Protein AF-A0A552QAW9-F1 (afdb_monomer_lite)

Structure (mmCIF, N/CA/C/O backbone):
data_AF-A0A552QAW9-F1
#
_entry.id   AF-A0A552QAW9-F1
#
loop_
_atom_site.group_PDB
_atom_site.id
_atom_site.type_symbol
_atom_site.label_atom_id
_atom_site.label_alt_id
_atom_site.label_comp_id
_atom_site.label_asym_id
_atom_site.label_entity_id
_atom_site.label_seq_id
_atom_site.pdbx_PDB_ins_code
_atom_site.Cartn_x
_atom_site.Cartn_y
_atom_site.Cartn_z
_atom_site.occupancy
_atom_site.B_iso_or_equiv
_atom_site.auth_seq_id
_atom_site.auth_comp_id
_atom_site.auth_asym_id
_atom_site.auth_atom_id
_atom_site.pdbx_PDB_model_num
ATOM 1 N N . MET A 1 1 ? 21.504 24.696 -14.531 1.00 35.28 1 MET A N 1
ATOM 2 C CA . MET A 1 1 ? 20.948 23.379 -14.147 1.00 35.28 1 MET A CA 1
ATOM 3 C C . MET A 1 1 ? 19.458 23.562 -13.913 1.00 35.28 1 MET A C 1
ATOM 5 O O . MET A 1 1 ? 19.106 24.432 -13.133 1.00 35.28 1 MET A O 1
ATOM 9 N N . ARG A 1 2 ? 18.588 22.853 -14.645 1.00 41.28 2 ARG A N 1
ATOM 10 C CA . ARG A 1 2 ? 17.136 22.888 -14.403 1.00 41.28 2 ARG A CA 1
ATOM 11 C C . ARG A 1 2 ? 16.834 21.976 -13.220 1.00 41.28 2 ARG A C 1
ATOM 13 O O . ARG A 1 2 ? 17.064 20.774 -13.314 1.0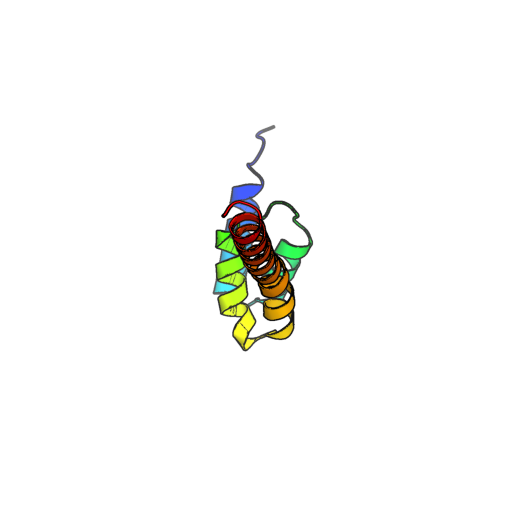0 41.28 2 ARG A O 1
ATOM 20 N N . GLU A 1 3 ? 16.337 22.555 -12.139 1.00 45.84 3 GLU A N 1
ATOM 21 C CA . GLU A 1 3 ? 15.761 21.817 -11.021 1.00 45.84 3 GLU A CA 1
ATOM 22 C C . GLU A 1 3 ? 14.522 21.072 -11.531 1.00 45.84 3 GLU A C 1
ATOM 24 O O . GLU A 1 3 ? 13.488 21.668 -11.834 1.00 45.84 3 GLU A O 1
ATOM 29 N N . PHE A 1 4 ? 14.651 19.761 -11.733 1.00 41.75 4 PHE A N 1
ATOM 30 C CA . PHE A 1 4 ? 13.514 18.918 -12.068 1.00 41.75 4 PHE A CA 1
ATOM 31 C C . PHE A 1 4 ? 12.743 18.641 -10.783 1.00 41.75 4 PHE A C 1
ATOM 33 O O . PHE A 1 4 ? 13.224 17.952 -9.889 1.00 41.75 4 PHE A O 1
ATOM 40 N N . SER A 1 5 ? 11.535 19.191 -10.718 1.00 49.19 5 SER A N 1
ATOM 41 C CA . SER A 1 5 ? 10.504 18.922 -9.718 1.00 49.19 5 SER A CA 1
ATOM 42 C C . SER A 1 5 ? 10.453 17.435 -9.326 1.00 49.19 5 SER A C 1
ATOM 44 O O . SER A 1 5 ? 9.863 16.623 -10.045 1.00 49.19 5 SER A O 1
ATOM 46 N N . GLY A 1 6 ? 11.047 17.066 -8.187 1.00 52.06 6 GLY A N 1
ATOM 47 C CA . GLY A 1 6 ? 11.112 15.674 -7.715 1.00 52.06 6 GLY A CA 1
ATOM 48 C C . GLY A 1 6 ? 9.740 14.998 -7.553 1.00 52.06 6 GLY A C 1
ATOM 49 O O . GLY A 1 6 ? 9.637 13.776 -7.665 1.00 52.06 6 GLY A O 1
ATOM 50 N N . GLY A 1 7 ? 8.670 15.789 -7.396 1.00 53.94 7 GLY A N 1
ATOM 51 C CA . GLY A 1 7 ? 7.285 15.310 -7.314 1.00 53.94 7 GLY A CA 1
ATOM 52 C C . GLY A 1 7 ? 6.765 14.652 -8.599 1.00 53.94 7 GLY A C 1
ATOM 53 O O . GLY A 1 7 ? 6.255 13.539 -8.533 1.00 53.94 7 GLY A O 1
ATOM 54 N N . ARG A 1 8 ? 6.971 15.265 -9.778 1.00 59.41 8 ARG A N 1
ATOM 55 C CA . ARG A 1 8 ? 6.525 14.678 -11.066 1.00 59.41 8 ARG A CA 1
ATOM 56 C C . ARG A 1 8 ? 7.290 13.411 -11.444 1.00 59.41 8 ARG A C 1
ATOM 58 O O . ARG A 1 8 ? 6.740 12.544 -12.108 1.00 59.41 8 ARG A O 1
ATOM 65 N N . SER A 1 9 ? 8.558 13.310 -11.041 1.00 75.50 9 SER A N 1
ATOM 66 C CA . SER A 1 9 ? 9.392 12.136 -11.338 1.00 75.50 9 SER A CA 1
ATOM 67 C C . SER A 1 9 ? 8.980 10.916 -10.509 1.00 75.50 9 SER A C 1
ATOM 69 O O . SER A 1 9 ? 8.990 9.795 -11.008 1.00 75.50 9 SER A O 1
ATOM 71 N N . THR A 1 10 ? 8.578 11.129 -9.254 1.00 80.56 10 THR A N 1
ATOM 72 C CA . THR A 1 10 ? 8.139 10.044 -8.361 1.00 80.56 10 THR A CA 1
ATOM 73 C C . THR A 1 10 ? 6.779 9.494 -8.781 1.00 80.56 10 THR A C 1
ATOM 75 O O . THR A 1 10 ? 6.617 8.283 -8.889 1.00 80.56 10 THR A O 1
ATOM 78 N N . GLU A 1 11 ? 5.829 10.380 -9.082 1.00 83.69 11 GLU A N 1
ATOM 79 C CA . GLU A 1 11 ? 4.501 10.012 -9.582 1.00 83.69 11 GLU A CA 1
ATOM 80 C C . GLU A 1 11 ? 4.583 9.197 -10.877 1.00 83.69 11 GLU A C 1
ATOM 82 O O . GLU A 1 11 ? 4.066 8.086 -10.930 1.00 83.69 11 GLU A O 1
ATOM 87 N N . ALA A 1 12 ? 5.348 9.671 -11.867 1.00 85.50 12 ALA A N 1
ATOM 88 C CA . ALA A 1 12 ? 5.523 8.953 -13.128 1.00 85.50 12 ALA A CA 1
ATOM 89 C C . ALA A 1 12 ? 6.153 7.559 -12.945 1.00 85.50 12 ALA A C 1
ATOM 91 O O . ALA A 1 12 ? 5.786 6.617 -13.641 1.00 85.50 12 ALA A O 1
ATOM 92 N N . LYS A 1 13 ? 7.092 7.399 -12.001 1.00 86.25 13 LYS A N 1
ATOM 93 C CA . LYS A 1 13 ? 7.675 6.084 -11.682 1.00 86.25 13 LYS A CA 1
ATOM 94 C C . LYS A 1 13 ? 6.652 5.141 -11.060 1.00 86.25 13 LYS A C 1
ATOM 96 O O . LYS A 1 13 ? 6.591 3.981 -11.451 1.00 86.25 13 LYS A O 1
ATOM 101 N N . ILE A 1 14 ? 5.858 5.637 -10.111 1.00 87.31 14 ILE A N 1
ATOM 102 C CA . ILE A 1 14 ? 4.779 4.863 -9.490 1.00 87.31 14 ILE A CA 1
ATOM 103 C C . ILE A 1 14 ? 3.767 4.435 -10.557 1.00 87.31 14 ILE A C 1
ATOM 105 O O . ILE A 1 14 ? 3.372 3.275 -10.574 1.00 87.31 14 ILE A O 1
ATOM 109 N N . ASP A 1 15 ? 3.401 5.327 -11.478 1.00 88.31 15 ASP A N 1
ATOM 110 C CA . ASP A 1 15 ? 2.474 5.011 -12.568 1.00 88.31 15 ASP A CA 1
ATOM 111 C C . ASP A 1 15 ? 2.983 3.877 -13.459 1.00 88.31 15 ASP A C 1
ATOM 113 O O . ASP A 1 15 ? 2.229 2.948 -13.748 1.00 88.31 15 ASP A O 1
ATOM 117 N N . VAL A 1 16 ? 4.261 3.915 -13.851 1.00 89.88 16 VAL A N 1
ATOM 118 C CA . VAL A 1 16 ? 4.884 2.839 -14.638 1.00 89.88 16 VAL A CA 1
ATOM 119 C C . VAL A 1 16 ? 4.867 1.525 -13.862 1.00 89.88 16 VAL A C 1
ATOM 121 O O . VAL A 1 16 ? 4.420 0.513 -14.394 1.00 89.88 16 VAL A O 1
ATOM 124 N N . PHE A 1 17 ? 5.274 1.532 -12.591 1.00 91.44 17 PHE A N 1
ATOM 125 C CA . PHE A 1 17 ? 5.294 0.315 -11.779 1.00 91.44 17 PHE A CA 1
ATOM 126 C C . PHE A 1 17 ? 3.903 -0.276 -11.557 1.00 91.44 17 PHE A C 1
ATOM 128 O O . PHE A 1 17 ? 3.737 -1.488 -11.649 1.00 91.44 17 PHE A O 1
ATOM 135 N N . LEU A 1 18 ? 2.886 0.552 -11.320 1.00 90.12 18 LEU A N 1
ATOM 136 C CA . LEU A 1 18 ? 1.511 0.071 -11.199 1.00 90.12 18 LEU A CA 1
ATOM 137 C C . LEU A 1 18 ? 0.982 -0.474 -12.534 1.00 90.12 18 LEU A C 1
ATOM 139 O O . LEU A 1 18 ? 0.329 -1.515 -12.539 1.00 90.12 18 LEU A O 1
ATOM 143 N N . HIS A 1 19 ? 1.300 0.173 -13.660 1.00 90.31 19 HIS A N 1
ATOM 144 C CA . HIS A 1 19 ? 0.913 -0.303 -14.992 1.00 90.31 19 HIS A CA 1
ATOM 145 C C . HIS A 1 19 ? 1.579 -1.642 -15.355 1.00 90.31 19 HIS A C 1
ATOM 147 O O . HIS A 1 19 ? 0.956 -2.498 -15.977 1.00 90.31 19 HIS A O 1
ATOM 153 N N . 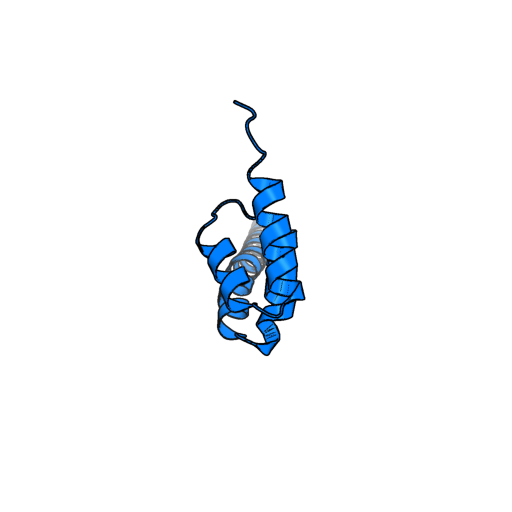GLU A 1 20 ? 2.828 -1.850 -14.940 1.00 90.31 20 GLU A N 1
ATOM 154 C CA . GLU A 1 20 ? 3.578 -3.094 -15.160 1.00 90.31 20 GLU A CA 1
ATOM 155 C C . GLU A 1 20 ? 3.315 -4.169 -14.088 1.00 90.31 20 GLU A C 1
ATOM 157 O O . GLU A 1 20 ? 3.932 -5.233 -14.115 1.00 90.31 20 GLU A O 1
ATOM 162 N N . ASN A 1 21 ? 2.387 -3.924 -13.154 1.00 88.44 21 ASN A N 1
ATOM 163 C CA . ASN A 1 21 ? 2.072 -4.808 -12.026 1.00 88.44 21 ASN A CA 1
ATOM 164 C C . ASN A 1 21 ? 3.266 -5.072 -11.074 1.00 88.44 21 ASN A C 1
ATOM 166 O O . ASN A 1 21 ? 3.326 -6.079 -10.364 1.00 88.44 21 ASN A O 1
ATOM 170 N N . LEU A 1 22 ? 4.213 -4.137 -11.017 1.00 92.00 22 LEU A N 1
ATOM 171 C CA . LEU A 1 22 ? 5.387 -4.129 -10.141 1.00 92.00 22 LEU A CA 1
ATOM 172 C C . LEU A 1 22 ? 5.066 -3.441 -8.805 1.00 92.00 22 LEU A C 1
ATOM 174 O O . LEU A 1 22 ? 5.682 -2.459 -8.391 1.00 92.00 22 LEU A O 1
ATOM 178 N N . VAL A 1 23 ? 4.059 -3.965 -8.104 1.00 89.94 23 VAL A N 1
ATOM 179 C CA . VAL A 1 23 ? 3.492 -3.336 -6.896 1.00 89.94 23 VAL A CA 1
ATOM 180 C C . VAL A 1 23 ? 4.516 -3.208 -5.761 1.00 89.94 23 VAL A C 1
ATOM 182 O O . VAL A 1 23 ? 4.549 -2.194 -5.066 1.00 89.94 23 VAL A O 1
ATOM 185 N N . ARG A 1 24 ? 5.403 -4.197 -5.589 1.00 89.12 24 ARG A N 1
ATOM 186 C CA . ARG A 1 24 ? 6.456 -4.152 -4.555 1.00 89.12 24 ARG A CA 1
ATOM 187 C C . ARG A 1 24 ? 7.490 -3.055 -4.815 1.00 89.12 24 ARG A C 1
ATOM 189 O O . ARG A 1 24 ? 7.962 -2.431 -3.867 1.00 89.12 24 ARG A O 1
ATOM 196 N N . ASP A 1 25 ? 7.806 -2.787 -6.079 1.00 89.56 25 ASP A N 1
ATOM 197 C CA . ASP A 1 25 ? 8.715 -1.703 -6.455 1.00 89.56 25 ASP A CA 1
ATOM 198 C C . ASP A 1 25 ? 8.064 -0.331 -6.236 1.00 89.56 25 ASP A C 1
ATOM 200 O O . ASP A 1 25 ? 8.708 0.579 -5.708 1.00 89.56 25 ASP A O 1
ATOM 204 N N . ALA A 1 26 ? 6.764 -0.199 -6.528 1.00 89.38 26 ALA A N 1
ATOM 205 C CA . ALA A 1 26 ? 5.995 1.003 -6.202 1.00 89.38 26 ALA A CA 1
ATOM 206 C C . ALA A 1 26 ? 5.971 1.285 -4.688 1.00 89.38 26 ALA A C 1
ATOM 208 O O . ALA A 1 26 ? 6.191 2.423 -4.270 1.00 89.38 26 ALA A O 1
ATOM 209 N N . ILE A 1 27 ? 5.774 0.248 -3.863 1.00 87.81 27 ILE A N 1
ATOM 210 C CA . ILE A 1 27 ? 5.847 0.344 -2.396 1.00 87.81 27 ILE A CA 1
ATOM 211 C C . ILE A 1 27 ? 7.220 0.854 -1.950 1.00 87.81 27 ILE A C 1
ATOM 213 O O . ILE A 1 27 ? 7.303 1.781 -1.144 1.00 87.81 27 ILE A O 1
ATOM 217 N N . LYS A 1 28 ? 8.302 0.293 -2.500 1.00 88.25 28 LYS A N 1
ATOM 218 C CA . LYS A 1 28 ? 9.667 0.682 -2.133 1.00 88.25 28 LYS A CA 1
ATOM 219 C C . LYS A 1 28 ? 9.943 2.160 -2.414 1.00 88.25 28 LYS A C 1
ATOM 221 O O . LYS A 1 28 ? 10.481 2.852 -1.555 1.00 88.25 28 LYS A O 1
ATOM 226 N N . VAL A 1 29 ? 9.516 2.662 -3.575 1.00 85.31 29 VAL A N 1
ATOM 227 C CA . VAL A 1 29 ? 9.647 4.089 -3.923 1.00 85.31 29 VAL A CA 1
ATOM 228 C C . VAL A 1 29 ? 8.969 4.988 -2.893 1.00 85.31 29 VAL A C 1
ATOM 230 O O . VAL A 1 29 ? 9.479 6.067 -2.593 1.00 85.31 29 VAL A O 1
ATOM 233 N N . VAL A 1 30 ? 7.833 4.552 -2.350 1.00 81.75 30 VAL A N 1
ATOM 234 C CA . VAL A 1 30 ? 7.122 5.295 -1.312 1.00 81.75 30 VAL A CA 1
ATOM 235 C C . VAL A 1 30 ? 7.837 5.238 0.028 1.00 81.75 30 VAL A C 1
ATOM 237 O O . VAL A 1 30 ? 7.949 6.263 0.691 1.00 81.75 30 VAL A O 1
ATOM 240 N N . SER A 1 31 ? 8.342 4.073 0.429 1.00 77.69 31 SER A N 1
ATOM 241 C CA . SER A 1 31 ? 9.094 3.940 1.681 1.00 77.69 31 SER A CA 1
ATOM 242 C C . SER A 1 31 ? 10.378 4.778 1.686 1.00 77.69 31 SER A C 1
ATOM 244 O O . SER A 1 31 ? 10.748 5.316 2.727 1.00 77.69 31 SER A O 1
ATOM 246 N N . ASP A 1 32 ? 11.011 4.945 0.524 1.00 78.19 32 ASP A N 1
ATOM 247 C CA . ASP A 1 32 ? 12.239 5.732 0.364 1.00 78.19 32 ASP A CA 1
ATOM 248 C C . ASP A 1 32 ? 11.979 7.250 0.251 1.00 78.19 32 ASP A C 1
ATOM 250 O O . ASP A 1 32 ? 12.919 8.047 0.304 1.00 78.19 32 ASP A O 1
ATOM 254 N N . ASN A 1 33 ? 10.719 7.681 0.098 1.00 73.56 33 ASN A N 1
ATOM 255 C CA . ASN A 1 33 ? 10.359 9.083 -0.097 1.00 73.56 33 ASN A CA 1
ATOM 256 C C . ASN A 1 33 ? 9.336 9.554 0.946 1.00 73.56 33 ASN A C 1
ATOM 258 O O . ASN A 1 33 ? 8.146 9.265 0.872 1.00 73.56 33 ASN A O 1
ATOM 262 N N . SER A 1 34 ? 9.792 10.367 1.899 1.00 65.00 34 SER A N 1
ATOM 263 C CA . SER A 1 34 ? 8.937 10.912 2.962 1.00 65.00 34 SER A CA 1
ATOM 264 C C . SER A 1 34 ? 7.879 11.906 2.466 1.00 65.00 34 SER A C 1
ATOM 266 O O . SER A 1 34 ? 6.942 12.211 3.204 1.00 65.00 34 SER A O 1
ATOM 268 N N . TYR A 1 35 ? 8.003 12.412 1.233 1.00 66.25 35 TYR A N 1
ATOM 269 C CA . TYR A 1 35 ? 7.102 13.404 0.648 1.00 66.25 35 TYR A CA 1
ATOM 270 C C . TYR A 1 35 ? 6.331 12.840 -0.551 1.00 66.25 35 TYR A C 1
ATOM 272 O O . TYR A 1 35 ? 6.360 13.373 -1.664 1.00 66.25 35 TYR A O 1
ATOM 280 N N . VAL A 1 36 ? 5.625 11.734 -0.327 1.00 70.94 36 VAL A N 1
ATOM 281 C CA . VAL A 1 36 ? 4.681 11.189 -1.306 1.00 70.94 36 VAL A CA 1
ATOM 282 C C . VAL A 1 36 ? 3.310 11.811 -1.081 1.00 70.94 36 VAL A C 1
ATOM 284 O O . VAL A 1 36 ? 2.782 11.834 0.029 1.00 70.94 36 VAL A O 1
ATOM 287 N N . GLN A 1 37 ? 2.726 12.328 -2.159 1.00 75.56 37 GLN A N 1
ATOM 288 C CA . GLN A 1 37 ? 1.391 12.912 -2.123 1.00 75.56 37 GLN A CA 1
ATOM 289 C C . GLN A 1 37 ? 0.367 11.849 -1.724 1.00 75.56 37 GLN A C 1
ATOM 291 O O . GLN A 1 37 ? 0.380 10.750 -2.278 1.00 75.56 37 GLN A O 1
ATOM 296 N N . SER A 1 38 ? -0.556 12.192 -0.817 1.00 78.56 38 SER A N 1
ATOM 297 C CA . SER A 1 38 ? -1.499 11.225 -0.247 1.00 78.56 38 SER A CA 1
ATOM 298 C C . SER A 1 38 ? -2.202 10.411 -1.326 1.00 78.56 38 SER A C 1
ATOM 300 O O . SER A 1 38 ? -2.236 9.196 -1.215 1.00 78.56 38 SER A O 1
ATOM 302 N N . HIS A 1 39 ? -2.675 11.044 -2.407 1.00 81.56 39 HIS A N 1
ATOM 303 C CA . HIS A 1 39 ? -3.389 10.379 -3.506 1.00 81.56 39 HIS A CA 1
ATOM 304 C C . HIS A 1 39 ? -2.604 9.228 -4.174 1.00 81.56 39 HIS A C 1
ATOM 306 O O . HIS A 1 39 ? -3.222 8.275 -4.643 1.00 81.56 39 HIS A O 1
ATOM 312 N N . LEU A 1 40 ? -1.266 9.268 -4.184 1.00 84.75 40 LEU A N 1
ATOM 313 C CA . LEU A 1 40 ? -0.426 8.185 -4.713 1.00 84.75 40 LEU A CA 1
ATOM 314 C C . LEU A 1 40 ? -0.403 6.982 -3.768 1.00 84.75 40 LEU A C 1
ATOM 316 O O . LEU A 1 40 ? -0.464 5.844 -4.227 1.00 84.75 40 LEU A O 1
ATOM 320 N N . ILE A 1 41 ? -0.400 7.233 -2.456 1.00 86.50 41 ILE A N 1
ATOM 321 C CA . ILE A 1 41 ? -0.504 6.184 -1.434 1.00 86.50 41 ILE A CA 1
ATOM 322 C C . ILE A 1 41 ? -1.806 5.402 -1.610 1.00 86.50 41 ILE A C 1
ATOM 324 O O . ILE A 1 41 ? -1.770 4.178 -1.631 1.00 86.50 41 ILE A O 1
ATOM 328 N N . TRP A 1 42 ? -2.938 6.086 -1.822 1.00 87.38 42 TRP A N 1
ATOM 329 C CA . TRP A 1 42 ? -4.235 5.420 -2.028 1.00 87.38 42 TRP A CA 1
ATOM 330 C C . TRP A 1 42 ? -4.222 4.476 -3.236 1.00 87.38 42 TRP A C 1
ATOM 332 O O . TRP A 1 42 ? -4.737 3.365 -3.149 1.00 87.38 42 TRP A O 1
ATOM 342 N N . ARG A 1 43 ? -3.598 4.886 -4.347 1.00 89.75 43 ARG A N 1
ATOM 343 C CA . ARG A 1 43 ? -3.493 4.059 -5.562 1.00 89.75 43 ARG A CA 1
ATOM 344 C C . ARG A 1 43 ? -2.622 2.824 -5.344 1.00 89.75 43 ARG A C 1
ATOM 346 O O . ARG A 1 43 ? -2.955 1.744 -5.818 1.00 89.75 43 ARG A O 1
ATOM 353 N N . ILE A 1 44 ? -1.525 2.976 -4.606 1.00 89.44 44 ILE A N 1
ATOM 354 C CA . ILE A 1 44 ? -0.654 1.850 -4.258 1.00 89.44 44 ILE A CA 1
ATOM 355 C C . ILE A 1 44 ? -1.358 0.912 -3.280 1.00 89.44 44 ILE A C 1
ATOM 357 O O . 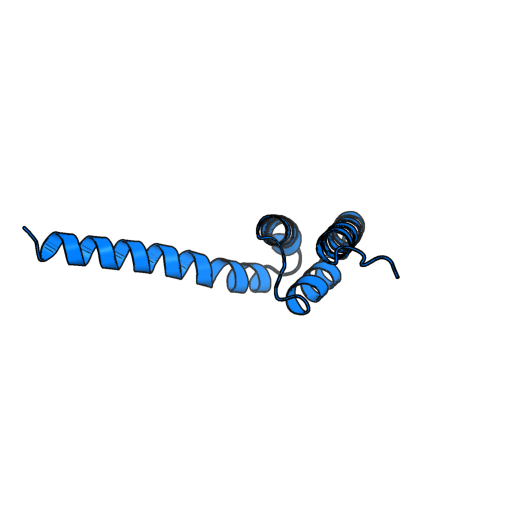ILE A 1 44 ? -1.251 -0.294 -3.447 1.00 89.44 44 ILE A O 1
ATOM 361 N N . MET A 1 45 ? -2.108 1.432 -2.303 1.00 89.19 45 MET A N 1
ATOM 362 C CA . MET A 1 45 ? -2.882 0.611 -1.365 1.00 89.19 45 MET A CA 1
ATOM 363 C C . MET A 1 45 ? -3.925 -0.258 -2.074 1.00 89.19 45 MET A C 1
ATOM 365 O O . MET A 1 45 ? -4.065 -1.425 -1.722 1.00 89.19 45 MET A O 1
ATOM 369 N N . ASP A 1 46 ? -4.612 0.282 -3.084 1.00 90.38 46 ASP A N 1
ATOM 370 C CA . ASP A 1 46 ? -5.579 -0.471 -3.893 1.00 90.38 46 ASP A CA 1
ATOM 371 C C . ASP A 1 46 ? -4.908 -1.646 -4.629 1.00 90.38 46 ASP A C 1
ATOM 373 O O . ASP A 1 46 ? -5.332 -2.794 -4.503 1.00 90.38 46 ASP A O 1
ATOM 377 N N . ALA A 1 47 ? -3.777 -1.392 -5.295 1.00 90.00 47 ALA A N 1
ATOM 378 C CA . ALA A 1 47 ? -3.007 -2.442 -5.964 1.00 90.00 47 ALA A CA 1
ATOM 379 C C . ALA A 1 47 ? -2.395 -3.454 -4.970 1.00 90.00 47 ALA A C 1
ATOM 381 O O . ALA A 1 47 ? -2.413 -4.668 -5.197 1.00 90.00 47 ALA A O 1
ATOM 382 N N . ALA A 1 48 ? -1.878 -2.967 -3.840 1.00 91.31 48 ALA A N 1
ATOM 383 C CA . ALA A 1 48 ? -1.236 -3.772 -2.807 1.00 91.31 48 ALA A CA 1
ATOM 384 C C . ALA A 1 48 ? -2.221 -4.644 -2.026 1.00 91.31 48 ALA A C 1
ATOM 386 O O . ALA A 1 48 ? -1.801 -5.669 -1.500 1.00 91.31 48 ALA A O 1
ATOM 387 N N . ALA A 1 49 ? -3.520 -4.332 -2.012 1.00 89.38 49 ALA A N 1
ATOM 388 C CA . ALA A 1 49 ? -4.527 -5.142 -1.324 1.00 89.38 49 ALA A CA 1
ATOM 389 C C . ALA A 1 49 ? -4.516 -6.620 -1.763 1.00 89.38 49 ALA A C 1
ATOM 391 O O . ALA A 1 49 ? -4.833 -7.504 -0.969 1.00 89.38 49 ALA A O 1
ATOM 392 N N . THR A 1 50 ? -4.116 -6.893 -3.009 1.00 86.56 50 THR A N 1
ATOM 393 C CA . THR A 1 50 ? -4.034 -8.254 -3.567 1.00 86.56 50 THR A CA 1
ATOM 394 C C . THR A 1 50 ? -2.643 -8.891 -3.468 1.00 86.56 50 THR A C 1
ATOM 396 O O . THR A 1 50 ? -2.531 -10.115 -3.511 1.00 86.56 50 THR A O 1
ATOM 399 N N . VAL A 1 51 ? -1.584 -8.085 -3.324 1.00 88.75 51 VAL A N 1
ATOM 400 C CA . VAL A 1 51 ? -0.176 -8.530 -3.381 1.00 88.75 51 VAL A CA 1
ATOM 401 C C . VAL A 1 51 ? 0.474 -8.584 -1.996 1.00 88.75 51 VAL A C 1
ATOM 403 O O . VAL A 1 51 ? 1.253 -9.497 -1.716 1.00 88.75 51 VAL A O 1
ATOM 406 N N . ASP A 1 52 ? 0.177 -7.602 -1.146 1.00 87.75 52 ASP A N 1
ATOM 407 C CA . ASP A 1 52 ? 0.692 -7.457 0.215 1.00 87.75 52 ASP A CA 1
ATOM 408 C C . ASP A 1 52 ? -0.333 -6.729 1.115 1.00 87.75 52 ASP A C 1
ATOM 410 O O . ASP A 1 52 ? -0.225 -5.525 1.376 1.00 87.75 52 ASP A O 1
ATOM 414 N N . PRO A 1 53 ? -1.364 -7.445 1.597 1.00 87.44 53 PRO A N 1
ATOM 415 C CA . PRO A 1 53 ? -2.415 -6.849 2.419 1.00 87.44 53 PRO A CA 1
ATOM 416 C C . PRO A 1 53 ? -1.915 -6.369 3.790 1.00 87.44 53 PRO A C 1
ATOM 418 O O . PRO A 1 53 ? -2.506 -5.455 4.364 1.00 87.44 53 PRO A O 1
ATOM 421 N N . ASN A 1 54 ? -0.827 -6.941 4.315 1.00 89.31 54 ASN A N 1
ATOM 422 C CA . ASN A 1 54 ? -0.263 -6.520 5.601 1.00 89.31 54 ASN A CA 1
ATOM 423 C C . ASN A 1 54 ? 0.306 -5.104 5.503 1.00 89.31 54 ASN A C 1
ATOM 425 O O . ASN A 1 54 ? 0.007 -4.264 6.351 1.00 89.31 54 ASN A O 1
ATOM 429 N N . TRP A 1 55 ? 1.036 -4.812 4.421 1.00 88.88 55 TRP A N 1
ATOM 430 C CA . TRP A 1 55 ? 1.553 -3.469 4.167 1.00 88.88 55 TRP A CA 1
ATOM 431 C C . TRP A 1 55 ? 0.435 -2.416 4.130 1.00 88.88 55 TRP A C 1
ATOM 433 O O . TRP A 1 55 ? 0.575 -1.336 4.710 1.00 88.88 55 TRP A O 1
ATOM 443 N N . VAL A 1 56 ? -0.699 -2.745 3.499 1.00 88.31 56 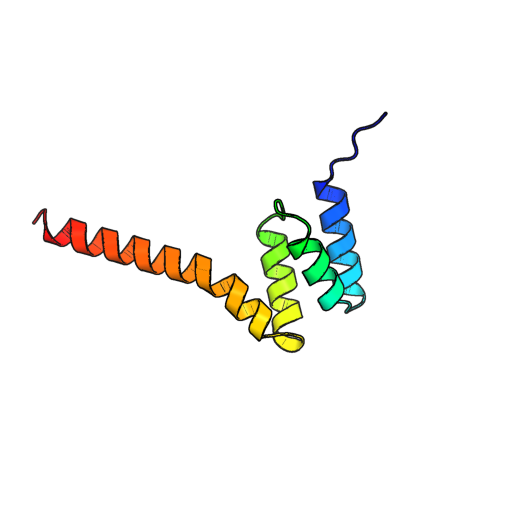VAL A N 1
ATOM 444 C CA . VAL A 1 56 ? -1.876 -1.864 3.433 1.00 88.31 56 VAL A CA 1
ATOM 445 C C . VAL A 1 56 ? -2.439 -1.587 4.825 1.00 88.31 56 VAL A C 1
ATOM 447 O O . VAL A 1 56 ? -2.728 -0.434 5.145 1.00 88.31 56 VAL A O 1
ATOM 450 N N . ILE A 1 57 ? -2.575 -2.617 5.666 1.00 86.88 57 ILE A N 1
ATOM 451 C CA . ILE A 1 57 ? -3.071 -2.479 7.043 1.00 86.88 57 ILE A CA 1
ATOM 452 C C . ILE A 1 57 ? -2.152 -1.564 7.857 1.00 86.88 57 ILE A C 1
ATOM 454 O O . ILE A 1 57 ? -2.641 -0.641 8.514 1.00 86.88 57 ILE A O 1
ATOM 458 N N . ASP A 1 58 ? -0.838 -1.766 7.769 1.00 88.50 58 ASP A N 1
ATOM 459 C CA . ASP A 1 58 ? 0.148 -0.970 8.503 1.00 88.50 58 ASP A CA 1
ATOM 460 C C . ASP A 1 58 ? 0.112 0.515 8.113 1.00 88.50 58 ASP A C 1
ATOM 462 O O . ASP A 1 58 ? 0.309 1.381 8.965 1.00 88.50 58 ASP A O 1
ATOM 466 N N . HIS A 1 59 ? -0.209 0.829 6.855 1.00 84.75 59 HIS A N 1
ATOM 467 C CA . HIS A 1 59 ? -0.315 2.211 6.372 1.00 84.75 59 HIS A CA 1
ATOM 468 C C . HIS A 1 59 ? -1.697 2.836 6.610 1.00 84.75 59 HIS A C 1
ATOM 470 O O . HIS A 1 59 ? -1.797 4.040 6.853 1.00 84.75 59 HIS A O 1
ATOM 476 N N . ALA A 1 60 ? -2.771 2.042 6.580 1.00 84.38 60 ALA A N 1
ATOM 477 C CA . ALA A 1 60 ? -4.135 2.508 6.838 1.00 84.38 60 ALA A CA 1
ATOM 478 C C . ALA A 1 60 ? -4.393 2.784 8.326 1.00 84.38 60 ALA A C 1
ATOM 480 O O . ALA A 1 60 ? -5.205 3.644 8.684 1.00 84.38 60 ALA A O 1
ATOM 481 N N . ARG A 1 61 ? -3.725 2.033 9.204 1.00 84.56 61 ARG A N 1
ATOM 482 C CA . ARG A 1 61 ? -4.000 2.031 10.639 1.00 84.56 61 ARG A CA 1
ATOM 483 C C . ARG A 1 61 ? -3.678 3.366 11.329 1.00 84.56 61 ARG A C 1
ATOM 485 O O . ARG A 1 61 ? -4.579 3.878 11.994 1.00 84.56 61 ARG A O 1
ATOM 492 N N . PRO A 1 62 ? -2.493 3.986 11.168 1.00 84.00 62 PRO A N 1
ATOM 493 C CA . PRO A 1 62 ? -2.178 5.252 11.834 1.00 84.00 62 PRO A CA 1
ATOM 494 C C . PRO A 1 62 ? -3.170 6.399 11.550 1.00 84.00 62 PRO A C 1
ATOM 496 O O . PRO A 1 62 ? -3.620 7.038 12.506 1.00 84.00 62 PRO A O 1
ATOM 499 N N . PRO A 1 63 ? -3.573 6.685 10.290 1.00 79.69 63 PRO A N 1
ATOM 500 C CA . PRO A 1 63 ? -4.563 7.730 10.035 1.00 79.69 63 PRO A CA 1
ATOM 501 C C . PRO A 1 63 ? -5.951 7.375 10.590 1.00 79.69 63 PRO A C 1
ATOM 503 O O . PRO A 1 63 ? -6.647 8.266 1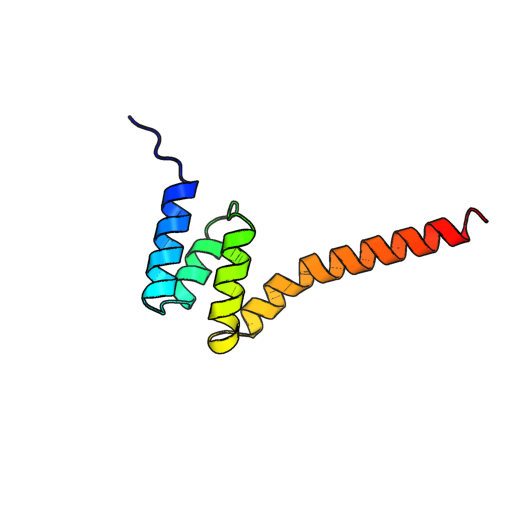1.078 1.00 79.69 63 PRO A O 1
ATOM 506 N N . ALA A 1 64 ? -6.344 6.097 10.586 1.00 80.06 64 ALA A N 1
ATOM 507 C CA . ALA A 1 64 ? -7.606 5.660 11.184 1.00 80.06 64 ALA A CA 1
ATOM 508 C C . ALA A 1 64 ? -7.618 5.837 12.713 1.00 80.06 64 ALA A C 1
ATOM 510 O O . ALA A 1 64 ? -8.581 6.369 13.268 1.00 80.06 64 ALA A O 1
ATOM 511 N N . GLU A 1 65 ? -6.536 5.450 13.395 1.00 80.62 65 GLU A N 1
ATOM 512 C CA . GLU A 1 65 ? -6.380 5.638 14.841 1.00 80.62 65 GLU A CA 1
ATOM 513 C C . GLU A 1 65 ? -6.409 7.120 15.221 1.00 80.62 65 GLU A C 1
ATOM 515 O O . GLU A 1 65 ? -7.093 7.491 16.174 1.00 80.62 65 GLU A O 1
ATOM 520 N N . LYS A 1 66 ? -5.760 7.985 14.431 1.00 79.75 66 LYS A N 1
ATOM 521 C CA . LYS A 1 66 ? -5.792 9.436 14.643 1.00 79.75 66 LYS A CA 1
ATOM 522 C C . LYS A 1 66 ? -7.213 10.002 14.561 1.00 79.75 66 LYS A C 1
ATOM 524 O O . LYS A 1 66 ? -7.619 10.752 15.444 1.00 79.75 66 LYS A O 1
ATOM 529 N N . ILE A 1 67 ? -7.990 9.612 13.548 1.00 80.25 67 ILE A N 1
ATOM 530 C CA . ILE A 1 67 ? -9.389 10.049 13.406 1.00 80.25 67 ILE A CA 1
ATOM 531 C C . ILE A 1 67 ? -10.229 9.578 14.601 1.00 80.25 67 ILE A C 1
ATOM 533 O O . ILE A 1 67 ? -11.042 10.338 15.132 1.00 80.25 67 ILE A O 1
ATOM 537 N N . LEU A 1 68 ? -10.047 8.330 15.042 1.00 80.00 68 LEU A N 1
ATOM 538 C CA . LEU A 1 68 ? -10.759 7.785 16.200 1.00 80.00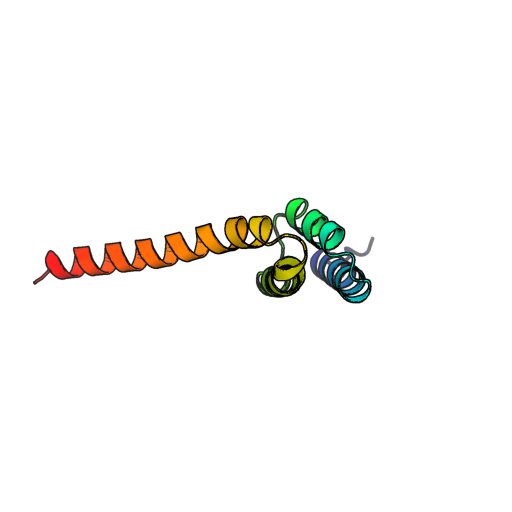 68 LEU A CA 1
ATOM 539 C C . LEU A 1 68 ? -10.397 8.517 17.499 1.00 80.00 68 LEU A C 1
ATOM 541 O O . LEU A 1 68 ? -11.289 8.803 18.305 1.00 80.00 68 LEU A O 1
ATOM 545 N N . ASP A 1 69 ? -9.121 8.848 17.696 1.00 80.56 69 ASP A N 1
ATOM 546 C CA . ASP A 1 69 ? -8.662 9.588 18.871 1.00 80.56 69 ASP A CA 1
ATOM 547 C C . ASP A 1 69 ? -9.199 11.026 18.886 1.00 80.56 69 ASP A C 1
ATOM 549 O O . ASP A 1 69 ? -9.766 11.470 19.887 1.00 80.56 69 ASP A O 1
ATOM 553 N N . GLU A 1 70 ? -9.165 11.723 17.747 1.00 77.81 70 GLU A N 1
ATOM 554 C CA . GLU A 1 70 ? -9.762 13.056 17.601 1.00 77.81 70 GLU A CA 1
ATOM 555 C C . GLU A 1 70 ? -11.252 13.051 17.984 1.00 77.81 70 GLU A C 1
ATOM 557 O O . GLU A 1 70 ? -11.722 13.916 18.731 1.00 77.81 70 GLU A O 1
ATOM 562 N N . LYS A 1 71 ? -12.008 12.036 17.550 1.00 73.56 71 LYS A N 1
ATOM 563 C CA . LYS A 1 71 ? -13.426 11.882 17.915 1.00 73.56 71 LYS A CA 1
ATOM 564 C C . LYS A 1 71 ? -13.619 11.610 19.410 1.00 73.56 71 LYS A C 1
ATOM 566 O O . LYS A 1 71 ? -14.547 12.168 20.003 1.00 73.56 71 LYS A O 1
ATOM 571 N N . ARG A 1 72 ? -12.752 10.804 20.038 1.00 70.19 72 ARG A N 1
ATOM 572 C CA . ARG A 1 72 ? -12.773 10.565 21.496 1.00 70.19 72 ARG A CA 1
ATOM 573 C C . ARG A 1 72 ? -12.542 11.847 22.285 1.00 70.19 72 ARG A C 1
ATOM 575 O O . ARG A 1 72 ? -13.288 12.113 23.226 1.00 70.19 72 ARG A O 1
ATOM 582 N N . GLN A 1 73 ? -11.560 12.651 21.888 1.00 63.09 73 GLN A N 1
ATOM 583 C CA . GLN A 1 73 ? -11.238 13.912 22.558 1.00 63.09 73 GLN A CA 1
ATOM 584 C C . GLN A 1 73 ? -12.373 14.945 22.459 1.00 63.09 73 GLN A C 1
ATOM 586 O O . GLN A 1 73 ? -12.606 15.722 23.387 1.00 63.09 73 GLN A O 1
ATOM 591 N N . ILE A 1 74 ? -13.118 14.951 21.350 1.00 64.56 74 ILE A N 1
ATOM 592 C CA . ILE A 1 74 ? -14.302 15.808 21.189 1.00 64.56 74 ILE A CA 1
ATOM 593 C C . ILE A 1 74 ? -15.434 15.355 22.128 1.00 64.56 74 ILE A C 1
ATOM 595 O O . ILE A 1 74 ? -16.086 16.188 22.762 1.00 64.56 74 ILE A O 1
ATOM 599 N N . ALA A 1 75 ? -15.655 14.043 22.262 1.00 62.00 75 ALA A N 1
ATOM 600 C CA . ALA A 1 75 ? -16.694 13.493 23.133 1.00 62.00 75 ALA A CA 1
ATOM 601 C C . ALA A 1 75 ? -16.430 13.775 24.624 1.00 62.00 75 ALA A C 1
ATOM 603 O O . ALA A 1 75 ? -17.357 14.116 25.362 1.00 62.00 75 ALA A O 1
ATOM 604 N N . THR A 1 76 ? -15.174 13.690 25.070 1.00 62.41 76 THR A N 1
ATOM 605 C CA . THR A 1 76 ? -14.794 14.007 26.456 1.00 62.41 76 THR A CA 1
ATOM 606 C C . THR A 1 76 ? -14.894 15.502 26.760 1.00 62.41 76 THR A C 1
ATOM 608 O O . THR A 1 76 ? -15.408 15.862 27.818 1.00 62.41 76 THR A O 1
ATOM 611 N N . LYS A 1 77 ? -14.526 16.387 25.822 1.00 60.88 77 LYS A N 1
ATOM 612 C CA . LYS A 1 77 ? -14.734 17.843 25.962 1.00 60.88 77 LYS A CA 1
ATOM 613 C C . LYS A 1 77 ? -16.207 18.240 26.057 1.00 60.88 77 LYS A C 1
ATOM 615 O O . LYS A 1 77 ? -16.535 19.156 26.804 1.00 60.88 77 LYS A O 1
ATOM 620 N N . LYS A 1 78 ? -17.107 17.555 25.344 1.00 61.53 78 LYS A N 1
ATOM 621 C CA . LYS A 1 78 ? -18.553 17.834 25.415 1.00 61.53 78 LYS A CA 1
ATOM 622 C C . LYS A 1 78 ? -19.154 17.489 26.784 1.00 61.53 78 LYS A C 1
ATOM 624 O O . LYS A 1 78 ? -20.081 18.157 27.217 1.00 61.53 78 LYS A O 1
ATOM 629 N N . ARG A 1 79 ? -18.616 16.475 27.468 1.00 58.09 79 ARG A N 1
ATOM 630 C CA . ARG A 1 79 ? -19.097 16.006 28.779 1.00 58.09 79 ARG A CA 1
ATOM 631 C C . ARG A 1 79 ? -18.590 16.840 29.966 1.00 58.09 79 ARG A C 1
ATOM 633 O O . ARG A 1 79 ? -19.142 16.722 31.048 1.00 58.09 79 ARG A O 1
ATOM 640 N N . LEU A 1 80 ? -17.551 17.652 29.771 1.00 59.56 80 LEU A N 1
ATOM 641 C CA . LEU A 1 80 ? -16.995 18.543 30.801 1.00 59.56 80 LEU A CA 1
ATOM 642 C C . LEU A 1 80 ? -17.552 19.979 30.732 1.00 59.56 80 LEU A C 1
ATOM 644 O O . LEU A 1 80 ? -17.315 20.754 31.649 1.00 59.56 80 LEU A O 1
ATOM 648 N N . ASN A 1 81 ? -18.279 20.327 29.663 1.00 56.03 81 ASN A N 1
ATOM 649 C CA . ASN A 1 81 ? -18.806 21.676 29.403 1.00 56.03 81 ASN A CA 1
ATOM 650 C C . ASN A 1 81 ? -20.349 21.745 29.381 1.00 56.03 81 ASN A C 1
ATOM 652 O O . ASN A 1 81 ? -20.901 22.711 28.854 1.00 56.03 81 ASN A O 1
ATOM 656 N N . GLY A 1 82 ? -21.045 20.721 29.882 1.00 48.03 82 GLY A N 1
ATOM 657 C CA . GLY A 1 82 ? -22.505 20.687 30.026 1.00 48.03 82 GLY A CA 1
ATOM 658 C C . GLY A 1 82 ? -22.882 20.235 31.422 1.00 48.03 82 GLY A C 1
ATOM 659 O O . GLY A 1 82 ? -23.885 20.766 31.938 1.00 48.03 82 GLY A O 1
#

Radius of gyration: 17.64 Å; chains: 1; bounding box: 44×32×46 Å

Sequence (82 aa):
MREFSGGRSTEAKIDVFLHENLVRDAIKVVSDNSYVQSHLIWRIMDAAATVDPNWVIDHARPPAEKILDEKRQIATKKRLNG

pLDDT: mean 77.61, std 14.21, range [35.28, 92.0]

Organism: NCBI:txid2486223

Foldseek 3Di:
DDDDDPQVVLLVVLVVCVVVLVLVVSVVSPVVDPDHDVVSVVSSLVSCCVVPVPVSCVVVPPVVVVVVVVVVVVVVVVVVPD

Secondary structure (DSSP, 8-state):
-----HHHHHHHHHHHHHHTT-HHHHHHHHHT-TT--HHHHHHHHHHHHHH-HHHHHHHHHHHHHHHHHHHHHHHHHHHH--